Protein AF-A0A959ZKZ1-F1 (afdb_monomer_lite)

Secondary structure (DSSP, 8-state):
----THHHHHHTHHHHHHHHHHHHHHHHHHTTTTT-HHHHHHHHHHHHHHHHHHGGGGGS--TT-S-HHHHHHHHHHHHHHHHHHHTT-HHHHHHHHHHHHHHHHHHHHH-------

Structure (mmCIF, N/CA/C/O backbone):
data_AF-A0A959ZKZ1-F1
#
_entry.id   AF-A0A959ZKZ1-F1
#
loop_
_atom_site.group_PDB
_atom_site.id
_atom_site.type_symbol
_atom_site.label_atom_id
_atom_site.label_alt_id
_atom_site.label_comp_id
_atom_site.label_asym_id
_atom_site.label_entity_id
_atom_site.label_seq_id
_atom_site.pdbx_PDB_ins_code
_atom_site.Cartn_x
_atom_site.Cartn_y
_atom_site.Cartn_z
_atom_site.occupancy
_atom_site.B_iso_or_equiv
_atom_site.auth_seq_id
_atom_site.auth_comp_id
_atom_site.auth_asym_id
_atom_site.auth_atom_id
_atom_site.pdbx_PDB_model_num
ATOM 1 N N . MET A 1 1 ? -36.523 14.516 25.060 1.00 39.62 1 MET A N 1
ATOM 2 C CA . MET A 1 1 ? -35.282 15.087 24.494 1.00 39.62 1 MET A CA 1
ATOM 3 C C . MET A 1 1 ? -34.110 14.288 25.043 1.00 39.62 1 MET A C 1
ATOM 5 O O . MET A 1 1 ? -33.715 14.506 26.176 1.00 39.62 1 MET A O 1
ATOM 9 N N . SER A 1 2 ? -33.652 13.286 24.290 1.00 46.78 2 SER A N 1
ATOM 10 C CA . SER A 1 2 ? -32.498 12.444 24.626 1.00 46.78 2 SER A CA 1
ATOM 11 C C . SER A 1 2 ? -31.415 12.743 23.595 1.00 46.78 2 SER A C 1
ATOM 13 O O . SER A 1 2 ? -31.468 12.243 22.474 1.00 46.78 2 SER A O 1
ATOM 15 N N . ASN A 1 3 ? -30.485 13.629 23.945 1.00 48.66 3 ASN A N 1
ATOM 16 C CA . ASN A 1 3 ? -29.267 13.849 23.167 1.00 48.66 3 ASN A CA 1
ATOM 17 C C . ASN A 1 3 ? -28.265 12.779 23.610 1.00 48.66 3 ASN A C 1
ATOM 19 O O . ASN A 1 3 ? -27.470 12.992 24.521 1.00 48.66 3 ASN A O 1
ATOM 23 N N . GLY A 1 4 ? -28.408 11.575 23.056 1.00 48.34 4 GLY A N 1
ATOM 24 C CA . GLY A 1 4 ? -27.534 10.448 23.372 1.00 48.34 4 GLY A CA 1
ATOM 25 C C . GLY A 1 4 ? -26.100 10.678 22.867 1.00 48.34 4 GLY A C 1
ATOM 26 O O . GLY A 1 4 ? -25.924 11.265 21.807 1.00 48.34 4 GLY A O 1
ATOM 27 N N . PRO A 1 5 ? -25.060 10.154 23.537 1.00 54.59 5 PRO A N 1
ATOM 28 C CA . PRO A 1 5 ? -23.643 10.349 23.181 1.00 54.59 5 PRO A CA 1
ATOM 29 C C . PRO A 1 5 ? -23.195 9.704 21.845 1.00 54.59 5 PRO A C 1
ATOM 31 O O . PRO A 1 5 ? -22.002 9.591 21.567 1.00 54.59 5 PRO A O 1
ATOM 34 N N . GLY A 1 6 ? -24.127 9.275 20.988 1.00 51.94 6 GLY A N 1
ATOM 35 C CA . GLY A 1 6 ? -23.845 8.535 19.754 1.00 51.94 6 GLY A CA 1
ATOM 36 C C . GLY A 1 6 ? -23.234 9.363 18.617 1.00 51.94 6 GLY A C 1
ATOM 37 O O . GLY A 1 6 ? -22.572 8.798 17.752 1.00 51.94 6 GLY A O 1
ATOM 38 N N . HIS A 1 7 ? -23.410 10.688 18.604 1.00 46.34 7 HIS A N 1
ATOM 39 C CA . HIS A 1 7 ? -22.955 11.536 17.487 1.00 46.34 7 HIS A CA 1
ATOM 40 C C . HIS A 1 7 ? -21.433 11.753 17.488 1.00 46.34 7 HIS A C 1
ATOM 42 O O . HIS A 1 7 ? -20.829 11.871 16.425 1.00 46.34 7 HIS A O 1
ATOM 48 N N . LEU A 1 8 ? -20.807 11.762 18.671 1.00 47.84 8 LEU A N 1
ATOM 49 C CA . LEU A 1 8 ? -19.363 11.974 18.819 1.00 47.84 8 LEU A CA 1
ATOM 50 C C . LEU A 1 8 ? -18.561 10.721 18.416 1.00 47.84 8 LEU A C 1
ATOM 52 O O . LEU A 1 8 ? -17.584 10.831 17.685 1.00 47.84 8 LEU A O 1
ATOM 56 N N . ARG A 1 9 ? -19.039 9.514 18.765 1.00 50.16 9 ARG A N 1
ATOM 57 C CA . ARG A 1 9 ? -18.373 8.238 18.413 1.00 50.16 9 ARG A CA 1
ATOM 58 C C . ARG A 1 9 ? -18.332 7.941 16.904 1.00 50.16 9 ARG A C 1
ATOM 60 O O . ARG A 1 9 ? -17.464 7.197 16.457 1.00 50.16 9 ARG A O 1
ATOM 67 N N . LEU A 1 10 ? -19.267 8.478 16.115 1.00 49.31 10 LEU A N 1
ATOM 68 C CA . LEU A 1 10 ? -19.277 8.317 14.652 1.00 49.31 10 LEU A CA 1
ATOM 69 C C . LEU A 1 10 ? -18.282 9.264 13.963 1.00 49.31 10 LEU A C 1
ATOM 71 O O . LEU A 1 10 ? -17.664 8.879 12.970 1.00 49.31 10 LEU A O 1
ATOM 75 N N . ALA A 1 11 ? -18.098 10.470 14.510 1.00 50.56 11 ALA A N 1
ATOM 76 C CA . ALA A 1 11 ? -17.183 11.475 13.974 1.00 50.56 11 ALA A CA 1
ATOM 77 C C . ALA A 1 11 ? -15.710 11.054 14.106 1.00 50.56 11 ALA A C 1
ATOM 79 O O . ALA A 1 11 ? -14.940 11.283 13.179 1.00 50.56 11 ALA A O 1
ATOM 80 N N . ASP A 1 12 ? -15.340 10.353 15.184 1.00 54.69 12 ASP A N 1
ATOM 81 C CA . ASP A 1 12 ? -13.978 9.821 15.374 1.00 54.69 12 ASP A CA 1
ATOM 82 C C . ASP A 1 12 ? -13.672 8.594 14.489 1.00 54.69 12 ASP A C 1
ATOM 84 O O . ASP A 1 12 ? -12.512 8.252 14.249 1.00 54.69 12 ASP A O 1
ATOM 88 N N . ARG A 1 13 ? -14.709 7.941 13.946 1.00 58.22 13 ARG A N 1
ATOM 89 C CA . ARG A 1 13 ? -14.604 6.732 13.108 1.00 58.22 13 ARG A CA 1
ATOM 90 C C . ARG A 1 13 ? -14.357 7.028 11.630 1.00 58.22 13 ARG A C 1
ATOM 92 O O . ARG A 1 13 ? -13.662 6.270 10.953 1.00 58.22 13 ARG A O 1
ATOM 99 N N . GLY A 1 14 ? -14.932 8.122 11.131 1.00 64.12 14 GLY A N 1
ATOM 100 C CA . GLY A 1 14 ? -14.806 8.556 9.736 1.00 64.12 14 GLY A CA 1
ATOM 101 C C . GLY A 1 14 ? -13.356 8.776 9.277 1.00 64.12 14 GLY A C 1
ATOM 102 O O . GLY A 1 14 ? -12.982 8.230 8.239 1.00 64.12 14 GLY A O 1
ATOM 103 N N . PRO A 1 15 ? -12.513 9.496 10.045 1.00 67.38 15 PRO A N 1
ATOM 104 C CA . PRO A 1 15 ? -11.119 9.758 9.683 1.00 67.38 15 PRO A CA 1
ATOM 105 C C . PRO A 1 15 ? -10.278 8.483 9.566 1.00 67.38 15 PRO A C 1
ATOM 107 O O . PRO A 1 15 ? -9.445 8.371 8.672 1.00 67.38 15 PRO A O 1
ATOM 110 N N . ALA A 1 16 ? -10.539 7.500 10.428 1.00 70.00 16 ALA A N 1
ATOM 111 C CA . ALA A 1 16 ? -9.819 6.233 10.474 1.00 70.00 16 ALA A CA 1
ATOM 112 C C . ALA A 1 16 ? -10.083 5.358 9.245 1.00 70.00 16 ALA A C 1
ATOM 114 O O . ALA A 1 16 ? -9.152 4.919 8.573 1.00 70.00 16 ALA A O 1
ATOM 115 N N . LEU A 1 17 ? -11.366 5.159 8.929 1.00 71.94 17 LEU A N 1
ATOM 116 C CA . LEU A 1 17 ? -11.804 4.418 7.747 1.00 71.94 17 LEU A CA 1
ATOM 117 C C . LEU A 1 17 ? -11.358 5.118 6.462 1.00 71.94 17 LEU A C 1
ATOM 119 O O . LEU A 1 17 ? -10.867 4.463 5.545 1.00 71.94 17 LEU A O 1
ATOM 123 N N . ALA A 1 18 ? -11.473 6.449 6.411 1.00 77.69 18 ALA A N 1
ATOM 124 C CA . ALA A 1 18 ? -10.986 7.231 5.282 1.00 77.69 18 ALA A CA 1
ATOM 125 C C . ALA A 1 18 ? -9.469 7.065 5.105 1.00 77.69 18 ALA A C 1
ATOM 127 O O . ALA A 1 18 ? -9.018 6.756 4.004 1.00 77.69 18 ALA A O 1
ATOM 128 N N . GLY A 1 19 ? -8.686 7.187 6.181 1.00 79.44 19 GLY A N 1
ATOM 129 C CA . GLY A 1 19 ? -7.237 6.990 6.144 1.00 79.44 19 GLY A CA 1
ATOM 130 C C . GLY A 1 19 ? -6.838 5.586 5.694 1.00 79.44 19 GLY A C 1
ATOM 131 O O . GLY A 1 19 ? -5.933 5.431 4.882 1.00 79.44 19 GLY A O 1
ATOM 132 N N . GLN A 1 20 ? -7.568 4.564 6.130 1.00 81.56 20 GLN A N 1
ATOM 133 C CA . GLN A 1 20 ? -7.333 3.170 5.764 1.00 81.56 20 GLN A CA 1
ATOM 134 C C . GLN A 1 20 ? -7.646 2.872 4.289 1.00 81.56 20 GLN A C 1
ATOM 136 O O . GLN A 1 20 ? -6.856 2.210 3.61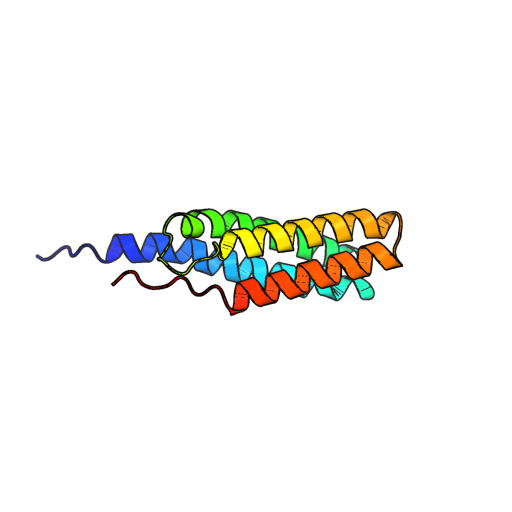6 1.00 81.56 20 GLN A O 1
ATOM 141 N N . ILE A 1 21 ? -8.748 3.407 3.753 1.00 84.12 21 ILE A N 1
ATOM 142 C CA . ILE A 1 21 ? -9.090 3.294 2.324 1.00 84.12 21 ILE A CA 1
ATOM 143 C C . ILE A 1 21 ? -8.046 4.016 1.467 1.00 84.12 21 ILE A C 1
ATOM 145 O O . ILE A 1 21 ? -7.588 3.478 0.455 1.00 84.12 21 ILE A O 1
ATOM 149 N N . VAL A 1 22 ? -7.632 5.214 1.888 1.00 85.19 22 VAL A N 1
ATOM 150 C CA . VAL A 1 22 ? -6.582 5.988 1.214 1.00 85.19 22 VAL A CA 1
ATOM 151 C C . VAL A 1 22 ? -5.257 5.221 1.253 1.00 85.19 22 VAL A C 1
ATOM 153 O O . VAL A 1 22 ? -4.625 5.056 0.213 1.00 85.19 22 VAL A O 1
ATOM 156 N N . ALA A 1 23 ? -4.880 4.660 2.405 1.00 83.25 23 ALA A N 1
ATOM 157 C CA . ALA A 1 23 ? -3.667 3.860 2.554 1.00 83.25 23 ALA A CA 1
ATOM 158 C C . ALA A 1 23 ? -3.688 2.621 1.646 1.00 83.25 23 ALA A C 1
ATOM 160 O O . ALA A 1 23 ? -2.719 2.359 0.935 1.00 83.25 23 ALA A O 1
ATOM 161 N N . GLY A 1 24 ? -4.808 1.893 1.606 1.00 84.88 24 GLY A N 1
ATOM 162 C CA . GLY A 1 24 ? -4.969 0.727 0.734 1.00 84.88 24 GLY A CA 1
ATOM 163 C C . GLY A 1 24 ? -4.883 1.085 -0.748 1.00 84.88 24 GLY A C 1
ATOM 164 O O . GLY A 1 24 ? -4.202 0.405 -1.513 1.00 84.88 24 GLY A O 1
ATOM 165 N N . THR A 1 25 ? -5.506 2.196 -1.143 1.00 89.25 25 THR A N 1
ATOM 166 C CA . THR A 1 25 ? -5.438 2.707 -2.520 1.00 89.25 25 THR A CA 1
ATOM 167 C C . THR A 1 25 ? -4.002 3.071 -2.896 1.00 89.25 25 THR A C 1
ATOM 169 O O . THR A 1 25 ? -3.526 2.693 -3.965 1.00 89.25 25 THR A O 1
ATOM 172 N N . GLY A 1 26 ? -3.283 3.747 -1.997 1.00 86.81 26 GLY A N 1
ATOM 173 C CA . GLY A 1 26 ? -1.874 4.075 -2.188 1.00 86.81 26 GLY A CA 1
ATOM 174 C C . GLY A 1 26 ? -0.987 2.837 -2.322 1.00 86.81 26 GLY A C 1
ATOM 175 O O . GLY A 1 26 ? -0.174 2.762 -3.241 1.00 86.81 26 GLY A O 1
ATOM 176 N N . ALA A 1 27 ? -1.190 1.823 -1.477 1.00 86.00 27 ALA A N 1
ATOM 177 C CA . ALA A 1 27 ? -0.462 0.559 -1.573 1.00 86.00 27 ALA A CA 1
ATOM 178 C C . ALA A 1 27 ? -0.725 -0.172 -2.902 1.00 86.00 27 ALA A C 1
ATOM 180 O O . ALA A 1 27 ? 0.213 -0.659 -3.531 1.00 86.00 27 ALA A O 1
ATOM 181 N N . ALA A 1 28 ? -1.978 -0.215 -3.365 1.00 88.81 28 ALA A N 1
ATOM 182 C CA . ALA A 1 28 ? -2.322 -0.827 -4.648 1.00 88.81 28 ALA A CA 1
ATOM 183 C C . ALA A 1 28 ? -1.659 -0.099 -5.830 1.00 88.81 28 ALA A C 1
ATOM 185 O O . ALA A 1 28 ? -1.133 -0.743 -6.736 1.00 88.81 28 ALA A O 1
ATOM 186 N N . LEU A 1 29 ? -1.632 1.236 -5.798 1.00 85.50 29 LEU A N 1
ATOM 187 C CA . LEU A 1 29 ? -0.935 2.044 -6.801 1.00 85.50 29 LEU A CA 1
ATOM 188 C C . LEU A 1 29 ? 0.588 1.862 -6.738 1.00 85.50 29 LEU A C 1
ATOM 190 O O . LEU A 1 29 ? 1.230 1.811 -7.783 1.00 85.50 29 LEU A O 1
ATOM 194 N N . ALA A 1 30 ? 1.169 1.705 -5.543 1.00 85.06 30 ALA A N 1
ATOM 195 C CA . ALA A 1 30 ? 2.600 1.441 -5.382 1.00 85.06 30 ALA A CA 1
ATOM 196 C C . ALA A 1 30 ? 3.022 0.141 -6.094 1.00 85.06 30 ALA A C 1
ATOM 198 O O . ALA A 1 30 ? 4.075 0.097 -6.728 1.00 85.06 30 ALA A O 1
ATOM 199 N N . LEU A 1 31 ? 2.170 -0.890 -6.084 1.00 88.69 31 LEU A N 1
ATOM 200 C CA . LEU A 1 31 ? 2.418 -2.158 -6.785 1.00 88.69 31 LEU A CA 1
ATOM 201 C C . LEU A 1 31 ? 2.412 -2.045 -8.316 1.00 88.69 31 LEU A C 1
ATOM 203 O O . LEU A 1 31 ? 2.859 -2.971 -8.990 1.00 88.69 31 LEU A O 1
ATOM 207 N N . LEU A 1 32 ? 1.961 -0.921 -8.880 1.00 87.50 32 LEU A N 1
ATOM 208 C CA . LEU A 1 32 ? 2.047 -0.656 -10.319 1.00 87.50 32 LEU A CA 1
ATOM 209 C C . LEU A 1 32 ? 3.432 -0.156 -10.761 1.00 87.50 32 LEU A C 1
ATOM 211 O O . LEU A 1 32 ? 3.619 0.135 -11.942 1.00 87.50 32 LEU A O 1
ATOM 215 N N . GLY A 1 33 ? 4.413 -0.107 -9.853 1.00 79.56 33 GLY A N 1
ATOM 216 C CA . GLY A 1 33 ? 5.801 0.267 -10.148 1.00 79.56 33 GLY A CA 1
ATOM 217 C C . GLY A 1 33 ? 6.427 -0.409 -11.370 1.00 79.56 33 GLY A C 1
ATOM 218 O O . GLY A 1 33 ? 7.029 0.304 -12.166 1.00 79.56 33 GLY A O 1
ATOM 219 N N . PRO A 1 34 ? 6.218 -1.716 -11.628 1.00 81.56 34 PRO A N 1
ATOM 220 C CA . PRO A 1 34 ? 6.737 -2.362 -12.837 1.00 81.56 34 PRO A CA 1
ATOM 221 C C . PRO A 1 34 ? 6.234 -1.755 -14.159 1.00 81.56 34 PRO A C 1
ATOM 223 O O . PRO A 1 34 ? 6.847 -1.977 -15.199 1.00 81.56 34 PRO A O 1
ATOM 226 N N . PHE A 1 35 ? 5.120 -1.017 -14.135 1.00 83.12 35 PHE A N 1
ATOM 227 C CA . PHE A 1 35 ? 4.527 -0.377 -15.311 1.00 83.12 35 PHE A CA 1
ATOM 228 C C . PHE A 1 35 ? 4.827 1.124 -15.384 1.00 83.12 35 PHE A C 1
ATOM 230 O O . PHE A 1 35 ? 4.876 1.683 -16.479 1.00 83.12 35 PHE A O 1
ATOM 237 N N . SER A 1 36 ? 4.992 1.796 -14.239 1.00 86.38 36 SER A N 1
ATOM 238 C CA . SER A 1 36 ? 5.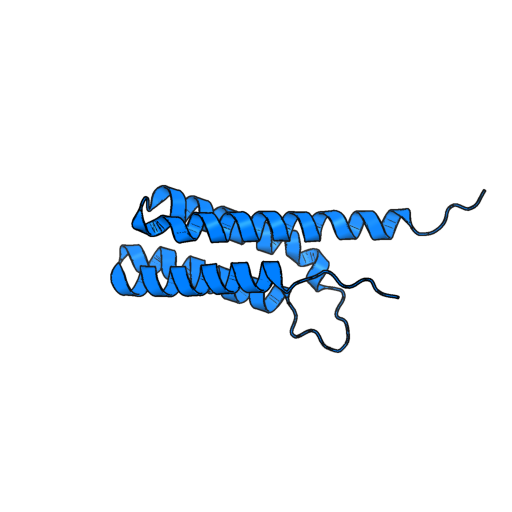313 3.223 -14.183 1.00 86.38 36 SER A CA 1
ATOM 239 C C . SER A 1 36 ? 5.848 3.644 -12.813 1.00 86.38 36 SER A C 1
ATOM 241 O O . SER A 1 36 ? 5.118 3.626 -11.818 1.00 86.38 36 SER A O 1
ATOM 243 N N . ASP A 1 37 ? 7.084 4.149 -12.789 1.00 85.56 37 ASP A N 1
ATOM 244 C CA . ASP A 1 37 ? 7.698 4.724 -11.584 1.00 85.56 37 ASP A CA 1
ATOM 245 C C . ASP A 1 37 ? 6.908 5.929 -11.054 1.00 85.56 37 ASP A C 1
ATOM 247 O O . ASP A 1 37 ? 6.756 6.101 -9.847 1.00 85.56 37 ASP A O 1
ATOM 251 N N . VAL A 1 38 ? 6.334 6.737 -11.956 1.00 87.12 38 VAL A N 1
ATOM 252 C CA . VAL A 1 38 ? 5.501 7.894 -11.594 1.00 87.12 38 VAL A CA 1
ATOM 253 C C . VAL A 1 38 ? 4.254 7.442 -10.834 1.00 87.12 38 VAL A C 1
ATOM 255 O O . VAL A 1 38 ? 3.912 8.025 -9.804 1.00 87.12 38 VAL A O 1
ATOM 258 N N . VAL A 1 39 ? 3.587 6.385 -11.308 1.00 86.56 39 VAL A N 1
ATOM 259 C CA . VAL A 1 39 ? 2.396 5.833 -10.644 1.00 86.56 39 VAL A CA 1
ATOM 260 C C . VAL A 1 39 ? 2.763 5.225 -9.292 1.00 86.56 39 VAL A C 1
ATOM 262 O O . VAL A 1 39 ? 2.054 5.472 -8.316 1.00 86.56 39 VAL A O 1
ATOM 265 N N . ALA A 1 40 ? 3.889 4.510 -9.200 1.00 85.94 40 ALA A N 1
ATOM 266 C CA . ALA A 1 40 ? 4.367 3.993 -7.921 1.00 85.94 40 ALA A CA 1
ATOM 267 C C . ALA A 1 40 ? 4.681 5.106 -6.918 1.00 85.94 40 ALA A C 1
ATOM 269 O O . ALA A 1 40 ? 4.263 5.014 -5.764 1.00 85.94 40 ALA A O 1
ATOM 270 N N . GLY A 1 41 ? 5.343 6.180 -7.351 1.00 87.75 41 GLY A N 1
ATOM 271 C CA . GLY A 1 41 ? 5.636 7.331 -6.498 1.00 87.75 41 GLY A CA 1
ATOM 272 C C . GLY A 1 41 ? 4.373 8.007 -5.967 1.00 87.75 41 GLY A C 1
ATOM 273 O O . GLY A 1 41 ? 4.277 8.293 -4.772 1.00 87.75 41 GLY A O 1
ATOM 274 N N . ILE A 1 42 ? 3.369 8.200 -6.829 1.00 89.81 42 ILE A N 1
ATOM 275 C CA . ILE A 1 42 ? 2.051 8.712 -6.424 1.00 89.81 42 ILE A CA 1
ATOM 276 C C . ILE A 1 42 ? 1.384 7.752 -5.429 1.00 89.81 42 ILE A C 1
ATOM 278 O O . ILE A 1 42 ? 0.859 8.196 -4.408 1.00 89.81 42 ILE A O 1
ATOM 282 N N . GLY A 1 43 ? 1.443 6.444 -5.682 1.00 88.81 43 GLY A N 1
ATOM 283 C CA . GLY A 1 43 ? 0.910 5.424 -4.782 1.00 88.81 43 GLY A CA 1
ATOM 284 C C . GLY A 1 43 ? 1.540 5.468 -3.392 1.00 88.81 43 GLY A C 1
ATOM 285 O O . GLY A 1 43 ? 0.824 5.509 -2.393 1.00 88.81 43 GLY A O 1
ATOM 286 N N . VAL A 1 44 ? 2.868 5.565 -3.313 1.00 88.81 44 VAL A N 1
ATOM 287 C CA . VAL A 1 44 ? 3.591 5.710 -2.041 1.00 88.81 44 VAL A CA 1
ATOM 288 C C . VAL A 1 44 ? 3.200 7.006 -1.323 1.00 88.81 44 VAL A C 1
ATOM 290 O O . VAL A 1 44 ? 2.959 6.982 -0.118 1.00 88.81 44 VAL A O 1
ATOM 293 N N . ALA A 1 45 ? 3.061 8.130 -2.031 1.00 90.50 45 ALA A N 1
ATOM 294 C CA . ALA A 1 45 ? 2.615 9.381 -1.413 1.00 90.50 45 ALA A CA 1
ATOM 295 C C . ALA A 1 45 ? 1.199 9.257 -0.816 1.00 90.50 45 ALA A C 1
ATOM 297 O O . ALA A 1 45 ? 0.969 9.636 0.334 1.00 90.50 45 ALA A O 1
ATOM 298 N N . ILE A 1 46 ? 0.264 8.671 -1.570 1.00 89.75 46 ILE A N 1
ATOM 299 C CA . ILE A 1 46 ? -1.112 8.417 -1.121 1.00 89.75 46 ILE A CA 1
ATOM 300 C C . ILE A 1 46 ? -1.125 7.457 0.076 1.00 89.75 46 ILE A C 1
ATOM 302 O O . ILE A 1 46 ? -1.858 7.690 1.036 1.00 89.75 46 ILE A O 1
ATOM 306 N N . LEU A 1 47 ? -0.283 6.420 0.058 1.00 87.94 47 LEU A N 1
ATOM 307 C CA . LEU A 1 47 ? -0.132 5.470 1.159 1.00 87.94 47 LEU A CA 1
ATOM 308 C C . LEU A 1 47 ? 0.232 6.199 2.455 1.00 87.94 47 LEU A C 1
ATOM 310 O O . LEU A 1 47 ? -0.451 6.034 3.465 1.00 87.94 47 LEU A O 1
ATOM 314 N N . ILE A 1 48 ? 1.266 7.041 2.410 1.00 88.94 48 ILE A N 1
ATOM 315 C CA . ILE A 1 48 ? 1.746 7.802 3.569 1.00 88.94 48 ILE A CA 1
ATOM 316 C C . ILE A 1 48 ? 0.661 8.746 4.095 1.00 88.94 48 ILE A C 1
ATOM 318 O O . ILE A 1 48 ? 0.419 8.787 5.302 1.00 88.94 48 ILE A O 1
ATOM 322 N N . ILE A 1 49 ? -0.039 9.453 3.204 1.00 87.88 49 ILE A N 1
ATOM 323 C CA . ILE A 1 49 ? -1.163 10.319 3.586 1.00 87.88 49 ILE A CA 1
ATOM 324 C C . ILE A 1 49 ? -2.249 9.502 4.296 1.00 87.88 49 ILE A C 1
ATOM 326 O O . ILE A 1 49 ? -2.732 9.911 5.351 1.00 87.88 49 ILE A O 1
ATOM 330 N N . GLY A 1 50 ? -2.595 8.325 3.770 1.00 84.00 50 GLY A N 1
ATOM 331 C CA . GLY A 1 50 ? -3.569 7.428 4.388 1.00 84.00 50 GLY A CA 1
ATOM 332 C C . GLY A 1 50 ? -3.168 6.976 5.794 1.00 84.00 50 GLY A C 1
ATOM 333 O O . GLY A 1 50 ? -3.987 7.027 6.713 1.00 84.00 50 GLY A O 1
ATOM 334 N N . VAL A 1 51 ? -1.894 6.623 6.001 1.00 85.06 51 VAL A N 1
ATOM 335 C CA . VAL A 1 51 ? -1.361 6.266 7.331 1.00 85.06 51 VAL A CA 1
ATOM 336 C C . VAL A 1 51 ? -1.477 7.426 8.321 1.00 85.06 51 VAL A C 1
ATOM 338 O O . VAL A 1 51 ? -1.873 7.216 9.472 1.00 85.06 51 VAL A O 1
ATOM 341 N N . VAL A 1 52 ? -1.162 8.650 7.887 1.00 85.00 52 VAL A N 1
ATOM 342 C CA . VAL A 1 52 ? -1.267 9.856 8.725 1.00 85.00 52 VAL A CA 1
ATOM 343 C C . VAL A 1 52 ? -2.722 10.134 9.099 1.00 85.00 52 VAL A C 1
ATOM 345 O O . VAL A 1 52 ? -3.017 10.394 10.265 1.00 85.00 52 VAL A O 1
ATOM 348 N N . LEU A 1 53 ? -3.643 10.024 8.140 1.00 81.25 53 LEU A N 1
ATOM 349 C CA . LEU A 1 53 ? -5.078 10.189 8.385 1.00 81.25 53 LEU A CA 1
ATOM 350 C C . LEU A 1 53 ? -5.642 9.103 9.314 1.00 81.25 53 LEU A C 1
ATOM 352 O O . LEU A 1 53 ? -6.557 9.380 10.086 1.00 81.25 53 LEU A O 1
ATOM 356 N N . ALA A 1 54 ? -5.072 7.895 9.290 1.00 74.38 54 ALA A N 1
ATOM 357 C CA . ALA A 1 54 ? -5.454 6.794 10.172 1.00 74.38 54 ALA A CA 1
ATOM 358 C C . ALA A 1 54 ? -4.874 6.907 11.600 1.00 74.38 54 ALA A C 1
ATOM 360 O O . ALA A 1 54 ? -5.342 6.213 12.505 1.00 74.38 54 ALA A O 1
ATOM 361 N N . ALA A 1 55 ? -3.895 7.791 11.839 1.00 72.12 55 ALA A N 1
ATOM 362 C CA . ALA A 1 55 ? -3.203 7.926 13.126 1.00 72.12 55 ALA A CA 1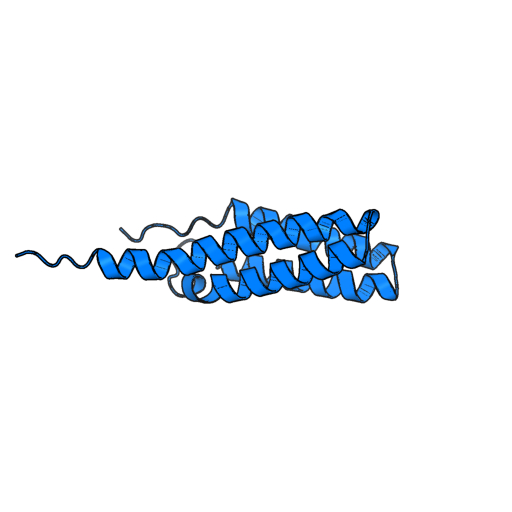
ATOM 363 C C . ALA A 1 55 ? -4.102 8.232 14.342 1.00 72.12 55 ALA A C 1
ATOM 365 O O . ALA A 1 55 ? -3.875 7.640 15.402 1.00 72.12 55 ALA A O 1
ATOM 366 N N . PRO A 1 56 ? -5.146 9.084 14.252 1.00 60.56 56 PRO A N 1
ATOM 367 C CA . PRO A 1 56 ? -6.044 9.341 15.380 1.00 60.56 56 PRO A CA 1
ATOM 368 C C . PRO A 1 56 ? -6.758 8.081 15.900 1.00 60.56 56 PRO A C 1
ATOM 370 O O . PRO A 1 56 ? -7.028 7.990 17.098 1.00 60.56 56 PRO A O 1
ATOM 373 N N . ALA A 1 57 ? -6.996 7.082 15.042 1.00 59.72 57 ALA A N 1
ATOM 374 C CA . ALA A 1 57 ? -7.617 5.812 15.428 1.00 59.72 57 ALA A CA 1
ATOM 375 C C . ALA A 1 57 ? -6.673 4.817 16.111 1.00 59.72 57 ALA A C 1
ATOM 377 O O . ALA A 1 57 ? -7.143 3.847 16.701 1.00 59.72 57 ALA A O 1
ATOM 378 N N . GLY A 1 58 ? -5.359 5.049 16.083 1.00 53.09 58 GLY A N 1
ATOM 379 C CA . GLY A 1 58 ? -4.395 4.240 16.833 1.00 53.09 58 GLY A CA 1
ATOM 380 C C . GLY A 1 58 ? -4.450 4.468 18.349 1.00 53.09 58 GLY A C 1
ATOM 381 O O . GLY A 1 58 ? -3.995 3.622 19.107 1.00 53.09 58 GLY A O 1
ATOM 382 N N . ARG A 1 59 ? -5.043 5.580 18.817 1.00 54.41 59 ARG A N 1
ATOM 383 C CA . ARG A 1 59 ? -5.038 5.984 20.240 1.00 54.41 59 ARG A CA 1
ATOM 384 C C . ARG A 1 59 ? -6.029 5.248 21.155 1.00 54.41 59 ARG A C 1
ATOM 386 O O . ARG A 1 59 ? -6.091 5.585 22.332 1.00 54.41 59 ARG A O 1
ATOM 393 N N . HIS A 1 60 ? -6.806 4.288 20.650 1.00 52.34 60 HIS A N 1
ATOM 394 C CA . HIS A 1 60 ? -7.772 3.512 21.445 1.00 52.34 60 HIS A CA 1
ATOM 395 C C . HIS A 1 60 ? -7.401 2.017 21.401 1.00 52.34 60 HIS A C 1
ATOM 397 O O . HIS A 1 60 ? -7.952 1.283 20.580 1.00 52.34 60 HIS A O 1
ATOM 403 N N . PRO A 1 61 ? -6.442 1.551 22.226 1.00 51.03 61 PRO A N 1
ATOM 404 C CA . PRO A 1 61 ? -5.915 0.197 22.147 1.00 51.03 61 PRO A CA 1
ATOM 405 C C . PRO A 1 61 ? -6.790 -0.768 22.954 1.00 51.03 61 PRO A C 1
ATOM 407 O O . PRO A 1 61 ? -6.904 -0.652 24.173 1.00 51.03 61 PRO A O 1
ATOM 410 N N . GLY A 1 62 ? -7.405 -1.736 22.278 1.00 50.19 62 GLY A N 1
ATOM 411 C CA . GLY A 1 62 ? -7.976 -2.922 22.911 1.00 50.19 62 GLY A CA 1
ATOM 412 C C . GLY A 1 62 ? -6.902 -3.976 23.249 1.00 50.19 62 GLY A C 1
ATOM 413 O O . GLY A 1 62 ? -5.821 -3.962 22.659 1.00 50.19 62 GLY A O 1
ATOM 414 N N . PRO A 1 63 ? -7.189 -4.937 24.151 1.00 46.00 63 PRO A N 1
ATOM 415 C CA . PRO A 1 63 ? -6.186 -5.771 24.843 1.00 46.00 63 PRO A CA 1
ATOM 416 C C . PRO A 1 63 ? -5.373 -6.756 23.981 1.00 46.00 63 PRO A C 1
ATOM 418 O O . PRO A 1 63 ? -4.458 -7.392 24.492 1.00 46.00 63 PRO A O 1
ATOM 421 N N . VAL A 1 64 ? -5.701 -6.918 22.696 1.00 49.16 64 VAL A N 1
ATOM 422 C CA . VAL A 1 64 ? -5.043 -7.868 21.772 1.00 49.16 64 VAL A CA 1
ATOM 423 C C . VAL A 1 64 ? -4.364 -7.137 20.597 1.00 49.16 64 VAL A C 1
ATOM 425 O O . VAL A 1 64 ? -3.804 -7.760 19.698 1.00 49.16 64 VAL A O 1
ATOM 428 N N . MET A 1 65 ? -4.385 -5.798 20.590 1.00 49.22 65 MET A N 1
ATOM 429 C CA . MET A 1 65 ? -3.739 -4.980 19.564 1.00 49.22 65 MET A CA 1
ATOM 430 C C . MET A 1 65 ? -2.221 -4.973 19.765 1.00 49.22 65 MET A C 1
ATOM 432 O O . MET A 1 65 ? -1.682 -4.149 20.496 1.00 49.22 65 MET A O 1
ATOM 436 N N . VAL A 1 66 ? -1.495 -5.787 19.001 1.00 53.09 66 VAL A N 1
ATOM 437 C CA . VAL A 1 66 ? -0.324 -5.201 18.334 1.00 53.09 66 VAL A CA 1
ATOM 438 C C . VAL A 1 66 ? -0.902 -4.045 17.523 1.00 53.09 66 VAL A C 1
ATOM 440 O O . VAL A 1 66 ? -1.765 -4.290 16.682 1.00 53.09 66 VAL A O 1
ATOM 443 N N . GLU A 1 67 ? -0.567 -2.801 17.874 1.00 70.12 67 GLU A N 1
ATOM 444 C CA . GLU A 1 67 ? -1.175 -1.590 17.309 1.00 70.12 67 GLU A CA 1
ATOM 445 C C . GLU A 1 67 ? -1.239 -1.706 15.779 1.00 70.12 67 GLU A C 1
ATOM 447 O O . GLU A 1 67 ? -0.228 -1.579 15.094 1.00 70.12 67 GLU A O 1
ATOM 452 N N . TRP A 1 68 ? -2.421 -2.007 15.232 1.00 73.50 68 TRP A N 1
ATOM 453 C CA . TRP A 1 68 ? -2.617 -2.271 13.798 1.00 73.50 68 TRP A CA 1
ATOM 454 C C . TRP A 1 68 ? -2.042 -1.134 12.937 1.00 73.50 68 TRP A C 1
ATOM 456 O O . TRP A 1 68 ? -1.462 -1.345 11.873 1.00 73.50 68 TRP A O 1
ATOM 466 N N . TRP A 1 69 ? -2.162 0.082 13.469 1.00 80.44 69 TRP A N 1
ATOM 467 C CA . TRP A 1 69 ? -1.627 1.302 12.910 1.00 80.44 69 TRP A CA 1
ATOM 468 C C . TRP A 1 69 ? -0.096 1.296 12.871 1.00 80.44 69 TRP A C 1
ATOM 470 O O . TRP A 1 69 ? 0.483 1.702 11.871 1.00 80.44 69 TRP A O 1
ATOM 480 N N . SER A 1 70 ? 0.570 0.779 13.902 1.00 80.94 70 SER A N 1
ATOM 481 C CA . SER A 1 70 ? 2.029 0.652 13.949 1.00 80.94 70 SER A CA 1
ATOM 482 C C . SER A 1 70 ? 2.534 -0.338 12.895 1.00 80.94 70 SER A C 1
ATOM 484 O O . SER A 1 70 ? 3.525 -0.055 12.226 1.00 80.94 70 SER A O 1
ATOM 486 N N . ILE A 1 71 ? 1.812 -1.439 12.644 1.00 82.44 71 ILE A N 1
ATOM 487 C CA . ILE A 1 71 ? 2.118 -2.354 11.524 1.00 82.44 71 ILE A CA 1
ATOM 488 C C . ILE A 1 71 ? 1.964 -1.626 10.183 1.00 82.44 71 ILE A C 1
ATOM 490 O O . ILE A 1 71 ? 2.856 -1.694 9.335 1.00 82.44 71 ILE A O 1
ATOM 494 N N . LEU A 1 72 ? 0.859 -0.899 9.998 1.00 84.12 72 LEU A N 1
ATOM 495 C CA . LEU A 1 72 ? 0.602 -0.128 8.782 1.00 84.12 72 LEU A CA 1
ATOM 496 C C . LEU A 1 72 ? 1.679 0.946 8.544 1.00 84.12 72 LEU A C 1
ATOM 498 O O . LEU A 1 72 ? 2.146 1.110 7.416 1.00 84.12 72 LEU A O 1
ATOM 502 N N . ALA A 1 73 ? 2.097 1.645 9.599 1.00 86.00 73 ALA A N 1
ATOM 503 C CA . ALA A 1 73 ? 3.120 2.682 9.549 1.00 86.00 73 ALA A CA 1
ATOM 504 C C . ALA A 1 73 ? 4.501 2.113 9.206 1.00 86.00 73 ALA A C 1
ATOM 506 O O . ALA A 1 73 ? 5.192 2.663 8.347 1.00 86.00 73 ALA A O 1
ATOM 507 N N . ILE A 1 74 ? 4.882 0.984 9.811 1.00 88.38 74 ILE A N 1
ATOM 508 C CA . ILE A 1 74 ? 6.127 0.283 9.474 1.00 88.38 74 ILE A CA 1
ATOM 509 C C . ILE A 1 74 ? 6.095 -0.174 8.012 1.00 88.38 74 ILE A C 1
ATOM 511 O O . ILE A 1 74 ? 7.061 0.035 7.282 1.00 88.38 74 ILE A O 1
ATOM 515 N N . ALA A 1 75 ? 4.979 -0.740 7.553 1.00 89.00 75 ALA A N 1
ATOM 516 C CA . ALA A 1 75 ? 4.828 -1.187 6.171 1.00 89.00 75 ALA A CA 1
ATOM 517 C C . ALA A 1 75 ? 4.943 -0.030 5.165 1.00 89.00 75 ALA A C 1
ATOM 519 O O . ALA A 1 75 ? 5.643 -0.145 4.157 1.00 89.00 75 ALA A O 1
ATOM 520 N N . ALA A 1 76 ? 4.336 1.117 5.479 1.00 89.19 76 ALA A N 1
ATOM 521 C CA . ALA A 1 76 ? 4.449 2.316 4.658 1.00 89.19 76 ALA A CA 1
ATOM 522 C C . ALA A 1 76 ? 5.878 2.880 4.635 1.00 89.19 76 ALA A C 1
ATOM 524 O O . ALA A 1 76 ? 6.353 3.307 3.582 1.00 89.19 76 ALA A O 1
ATOM 525 N N . LEU A 1 77 ? 6.598 2.822 5.760 1.00 90.56 77 LEU A N 1
ATOM 526 C CA . LEU 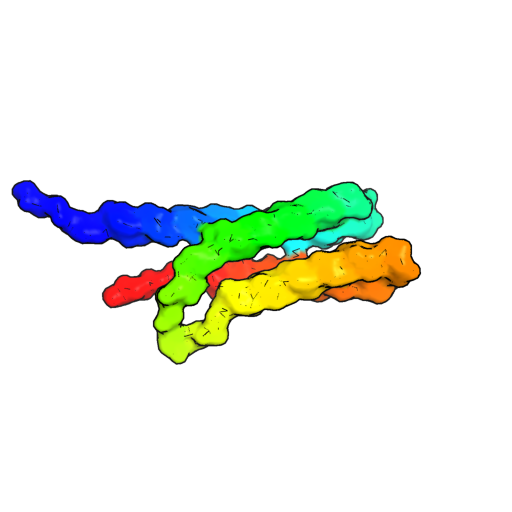A 1 77 ? 8.012 3.191 5.817 1.00 90.56 77 LEU A CA 1
ATOM 527 C C . LEU A 1 77 ? 8.867 2.265 4.938 1.00 90.56 77 LEU A C 1
ATOM 529 O O . LEU A 1 77 ? 9.707 2.746 4.179 1.00 90.56 77 LEU A O 1
ATOM 533 N N . ILE A 1 78 ? 8.628 0.952 4.996 1.00 90.25 78 ILE A N 1
ATOM 534 C CA . ILE A 1 78 ? 9.305 -0.032 4.138 1.00 90.25 78 ILE A CA 1
ATOM 535 C C . ILE A 1 78 ? 9.041 0.287 2.662 1.00 90.25 78 ILE A C 1
ATOM 537 O O . ILE A 1 78 ? 9.983 0.317 1.872 1.00 90.25 78 ILE A O 1
ATOM 541 N N . ALA A 1 79 ? 7.791 0.588 2.293 1.00 88.62 79 ALA A N 1
ATOM 542 C CA . ALA A 1 79 ? 7.435 0.953 0.923 1.00 88.62 79 ALA A CA 1
ATOM 543 C C . ALA A 1 79 ? 8.161 2.227 0.455 1.00 88.62 79 ALA A C 1
ATOM 545 O O . ALA A 1 79 ? 8.690 2.261 -0.656 1.00 88.62 79 ALA A O 1
ATOM 546 N N . LEU A 1 80 ? 8.249 3.247 1.316 1.00 91.69 80 LEU A N 1
ATOM 547 C CA . LEU A 1 80 ? 8.962 4.494 1.032 1.00 91.69 80 LEU A CA 1
ATOM 548 C C . LEU A 1 80 ? 10.469 4.270 0.838 1.00 91.69 80 LEU A C 1
ATOM 550 O O . LEU A 1 80 ? 11.053 4.787 -0.115 1.00 91.69 80 LEU A O 1
ATOM 554 N N . ILE A 1 81 ? 11.091 3.477 1.714 1.00 90.75 81 ILE A N 1
ATOM 555 C CA . ILE A 1 81 ? 12.512 3.120 1.604 1.00 90.75 81 ILE A CA 1
ATOM 556 C C . ILE A 1 81 ? 12.754 2.316 0.323 1.00 90.75 81 ILE A C 1
ATOM 558 O O . ILE A 1 81 ? 13.701 2.606 -0.406 1.00 90.75 81 ILE A O 1
ATOM 562 N N . GLY A 1 82 ? 11.890 1.344 0.020 1.00 88.38 82 GLY A N 1
ATOM 563 C CA . GLY A 1 82 ? 11.966 0.549 -1.204 1.00 88.38 82 GLY A CA 1
ATOM 564 C C . GLY A 1 82 ? 11.870 1.406 -2.464 1.00 88.38 82 GLY A C 1
ATOM 565 O O . GLY A 1 82 ? 12.698 1.258 -3.362 1.00 88.38 82 GLY A O 1
ATOM 566 N N . TYR A 1 83 ? 10.933 2.360 -2.495 1.00 89.06 83 TYR A N 1
ATOM 567 C CA . TYR A 1 83 ? 10.802 3.316 -3.598 1.00 89.06 83 TYR A CA 1
ATOM 568 C C . TYR A 1 83 ? 12.074 4.149 -3.786 1.00 89.06 83 TYR A C 1
ATOM 570 O O . TYR A 1 83 ? 12.607 4.229 -4.889 1.00 89.06 83 TYR A O 1
ATOM 578 N N . GLY A 1 84 ? 12.604 4.729 -2.704 1.00 87.25 84 GLY A N 1
ATOM 579 C CA . GLY A 1 84 ? 13.844 5.507 -2.754 1.00 87.25 84 GLY A CA 1
ATOM 580 C C . GLY A 1 84 ? 15.049 4.673 -3.198 1.00 87.25 84 GLY A C 1
ATOM 581 O O . GLY A 1 84 ? 15.874 5.138 -3.986 1.00 87.25 84 GLY A O 1
ATOM 582 N N . LEU A 1 85 ? 15.134 3.421 -2.741 1.00 89.88 85 LEU A N 1
ATOM 583 C CA . LEU A 1 85 ? 16.208 2.507 -3.118 1.00 89.88 85 LEU A CA 1
ATOM 584 C C . LEU A 1 85 ? 16.112 2.073 -4.584 1.00 89.88 85 LEU A C 1
ATOM 586 O O . LEU A 1 85 ? 17.151 1.835 -5.194 1.00 89.88 85 LEU A O 1
ATOM 590 N N . ALA A 1 86 ? 14.913 2.011 -5.171 1.00 87.81 86 ALA A N 1
ATOM 591 C CA . ALA A 1 86 ? 14.726 1.606 -6.565 1.00 87.81 86 ALA A CA 1
ATOM 592 C C . ALA A 1 86 ? 15.459 2.528 -7.561 1.00 87.81 86 ALA A C 1
ATOM 594 O O . ALA A 1 86 ? 15.879 2.063 -8.617 1.00 87.81 86 ALA A O 1
ATOM 595 N N . PHE A 1 87 ? 15.712 3.791 -7.197 1.00 85.31 87 PHE A N 1
ATOM 596 C CA . PHE A 1 87 ? 16.523 4.716 -8.000 1.00 85.31 87 PHE A CA 1
ATOM 597 C C . PHE A 1 87 ? 18.020 4.368 -8.031 1.00 85.31 87 PHE A C 1
ATOM 599 O O . PHE A 1 87 ? 18.710 4.731 -8.980 1.00 85.31 87 PHE A O 1
ATOM 606 N N . TRP A 1 88 ? 18.530 3.677 -7.006 1.00 87.75 88 TRP A N 1
ATOM 607 C CA . TRP A 1 88 ? 19.947 3.309 -6.882 1.00 87.75 88 TRP A CA 1
ATOM 608 C C . TRP A 1 88 ? 20.194 1.835 -7.218 1.00 87.75 88 TRP A C 1
ATOM 610 O O . TRP A 1 88 ? 21.148 1.503 -7.917 1.00 87.75 88 TRP A O 1
ATOM 620 N N . LEU A 1 89 ? 19.332 0.947 -6.716 1.00 89.75 89 LEU A N 1
ATOM 621 C CA . LEU A 1 89 ? 19.346 -0.496 -6.949 1.00 89.75 89 LEU A CA 1
ATOM 622 C C . LEU A 1 89 ? 17.932 -0.956 -7.339 1.00 89.75 89 LEU A C 1
ATOM 624 O O . LEU A 1 89 ? 17.157 -1.349 -6.461 1.00 89.75 89 LEU A O 1
ATOM 628 N N . PRO A 1 90 ? 17.594 -0.955 -8.642 1.00 84.12 90 PRO A N 1
ATOM 629 C CA . PRO A 1 90 ? 16.229 -1.205 -9.113 1.00 84.12 90 PRO A CA 1
ATOM 630 C C . PRO A 1 90 ? 15.635 -2.536 -8.640 1.00 84.12 90 PRO A C 1
ATOM 632 O O . PRO A 1 90 ? 14.486 -2.592 -8.208 1.00 84.12 90 PRO A O 1
ATOM 635 N N . SER A 1 91 ? 16.428 -3.612 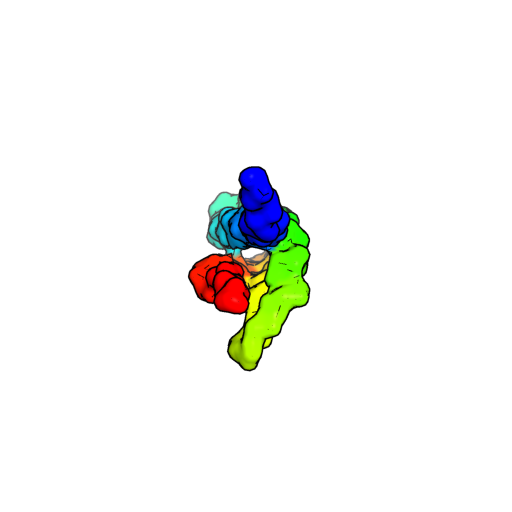-8.657 1.00 84.81 91 SER A N 1
ATOM 636 C CA . SER A 1 91 ? 15.970 -4.954 -8.277 1.00 84.81 91 SER A CA 1
ATOM 637 C C . SER A 1 91 ? 15.679 -5.082 -6.780 1.00 84.81 91 SER A C 1
ATOM 639 O O . SER A 1 91 ? 14.622 -5.579 -6.400 1.00 84.81 91 SER A O 1
ATOM 641 N N . LEU A 1 92 ? 16.585 -4.613 -5.918 1.00 84.69 92 LEU A N 1
ATOM 642 C CA . LEU A 1 92 ? 16.403 -4.684 -4.464 1.00 84.69 92 LEU A CA 1
ATOM 643 C C . LEU A 1 92 ? 15.350 -3.685 -3.975 1.00 84.69 92 LEU A C 1
ATOM 645 O O . LEU A 1 92 ? 14.513 -4.039 -3.145 1.00 84.69 92 LEU A O 1
ATOM 649 N N . GLY A 1 93 ? 15.352 -2.464 -4.515 1.00 83.88 93 GLY A N 1
ATOM 650 C CA . GLY A 1 93 ? 14.364 -1.444 -4.175 1.00 83.88 93 GLY A CA 1
ATOM 651 C C . GLY A 1 93 ? 12.943 -1.861 -4.545 1.00 83.88 93 GLY A C 1
ATOM 652 O O . GLY A 1 93 ? 12.047 -1.777 -3.705 1.00 83.88 93 GLY A O 1
ATOM 653 N N . GLY A 1 94 ? 12.751 -2.418 -5.745 1.00 84.50 94 GLY A N 1
ATOM 654 C CA . GLY A 1 94 ? 11.452 -2.934 -6.186 1.00 84.50 94 GLY A CA 1
ATOM 655 C C . GLY A 1 94 ? 10.907 -4.056 -5.293 1.00 84.50 94 GLY A C 1
ATOM 656 O O . GLY A 1 94 ? 9.721 -4.058 -4.959 1.00 84.50 94 GLY A O 1
ATOM 657 N N . VAL A 1 95 ? 11.764 -4.979 -4.838 1.00 88.38 95 VAL A N 1
ATOM 658 C CA . VAL A 1 95 ? 11.364 -6.053 -3.908 1.00 88.38 95 VAL A CA 1
ATOM 659 C C . VAL A 1 95 ? 10.929 -5.481 -2.559 1.00 88.38 95 VAL A C 1
ATOM 661 O O . VAL A 1 95 ? 9.858 -5.831 -2.066 1.00 88.38 95 VAL A O 1
ATOM 664 N N . ILE A 1 96 ? 11.717 -4.574 -1.978 1.00 89.88 96 ILE A N 1
ATOM 665 C CA . ILE A 1 96 ? 11.397 -3.948 -0.685 1.00 89.88 96 ILE A CA 1
ATOM 666 C C . ILE A 1 96 ? 10.098 -3.142 -0.782 1.00 89.88 96 ILE A C 1
ATOM 668 O O . ILE A 1 96 ? 9.242 -3.250 0.096 1.00 89.88 96 ILE A O 1
ATOM 672 N N . LEU A 1 97 ? 9.912 -2.396 -1.874 1.00 89.00 97 LEU A N 1
ATOM 673 C CA . LEU A 1 97 ? 8.678 -1.664 -2.148 1.00 89.00 97 LEU A CA 1
ATOM 674 C C . LEU A 1 97 ? 7.471 -2.605 -2.204 1.00 89.00 97 LEU A C 1
ATOM 676 O O . LEU A 1 97 ? 6.452 -2.338 -1.570 1.00 89.00 97 LEU A O 1
ATOM 680 N N . THR A 1 98 ? 7.606 -3.722 -2.918 1.00 89.38 98 THR A N 1
ATOM 681 C CA . THR A 1 98 ? 6.536 -4.717 -3.057 1.00 89.38 98 THR A CA 1
ATOM 682 C C . THR A 1 98 ? 6.167 -5.312 -1.702 1.00 89.38 98 THR A C 1
ATOM 684 O O . THR A 1 98 ? 4.986 -5.392 -1.370 1.00 89.38 98 THR A O 1
ATOM 687 N N . ILE A 1 99 ? 7.163 -5.673 -0.888 1.00 89.88 99 ILE A N 1
ATOM 688 C CA . ILE A 1 99 ? 6.944 -6.187 0.470 1.00 89.88 99 IL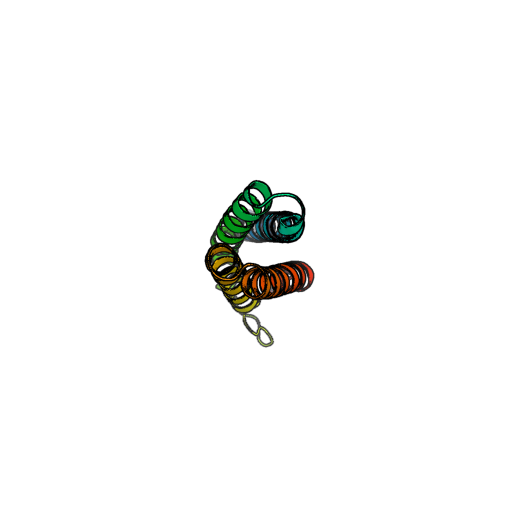E A CA 1
ATOM 689 C C . ILE A 1 99 ? 6.196 -5.150 1.312 1.00 89.88 99 ILE A C 1
ATOM 691 O O . ILE A 1 99 ? 5.167 -5.477 1.901 1.00 89.88 99 ILE A O 1
ATOM 695 N N . GLY A 1 100 ? 6.667 -3.900 1.332 1.00 87.00 100 GLY A N 1
ATOM 696 C CA . GLY A 1 100 ? 6.016 -2.818 2.070 1.00 87.00 100 GLY A CA 1
ATOM 697 C C . GLY A 1 100 ? 4.559 -2.627 1.649 1.00 87.00 100 GLY A C 1
ATOM 698 O O . GLY A 1 100 ? 3.669 -2.639 2.495 1.00 87.00 100 GLY A O 1
ATOM 699 N N . ALA A 1 101 ? 4.294 -2.556 0.344 1.00 87.44 101 ALA A N 1
ATOM 700 C CA . ALA A 1 101 ? 2.946 -2.375 -0.189 1.00 87.44 101 ALA A CA 1
ATOM 701 C C . ALA A 1 101 ? 2.011 -3.561 0.121 1.00 87.44 101 ALA A C 1
ATOM 703 O O . ALA A 1 101 ? 0.866 -3.352 0.524 1.00 87.44 101 ALA A O 1
ATOM 704 N N . VAL A 1 102 ? 2.485 -4.806 0.001 1.00 90.12 102 VAL A N 1
ATOM 705 C CA . VAL A 1 102 ? 1.692 -6.004 0.338 1.00 90.12 102 VAL A CA 1
ATOM 706 C C . VAL A 1 102 ? 1.370 -6.052 1.832 1.00 90.12 102 VAL A C 1
ATOM 708 O O . VAL A 1 102 ? 0.228 -6.327 2.210 1.00 90.12 102 VAL A O 1
ATOM 711 N N . VAL A 1 103 ? 2.340 -5.746 2.697 1.00 87.56 103 VAL A N 1
ATOM 712 C CA . VAL A 1 103 ? 2.104 -5.687 4.146 1.00 87.56 103 VAL A CA 1
ATOM 713 C C . VAL A 1 103 ? 1.146 -4.540 4.483 1.00 87.56 103 VAL A C 1
ATOM 715 O O . VAL A 1 103 ? 0.259 -4.730 5.313 1.00 87.56 103 VAL A O 1
ATOM 718 N N . SER A 1 104 ? 1.230 -3.394 3.797 1.00 84.12 104 SER A N 1
ATOM 719 C CA . SER A 1 104 ? 0.273 -2.292 3.957 1.00 84.12 104 SER A CA 1
ATOM 720 C C . SER A 1 104 ? -1.148 -2.699 3.563 1.00 84.12 104 SER A C 1
ATOM 722 O O . SER A 1 104 ? -2.076 -2.425 4.319 1.00 84.12 104 SER A O 1
ATOM 724 N N . LEU A 1 105 ? -1.335 -3.399 2.438 1.00 84.62 105 LEU A N 1
ATOM 725 C CA . LEU A 1 105 ? -2.645 -3.942 2.048 1.00 84.62 105 LEU A CA 1
ATOM 726 C C . LEU A 1 105 ? -3.175 -4.929 3.087 1.00 84.62 105 LEU A C 1
ATOM 728 O O . LEU A 1 105 ? -4.348 -4.885 3.441 1.00 84.62 105 LEU A O 1
ATOM 732 N N . THR A 1 106 ? -2.301 -5.784 3.610 1.00 83.12 106 THR A N 1
ATOM 733 C CA . THR A 1 106 ? -2.641 -6.760 4.650 1.00 83.12 106 THR A CA 1
ATOM 734 C C . THR A 1 106 ? -3.084 -6.048 5.931 1.00 83.12 106 THR A C 1
ATOM 736 O O . THR A 1 106 ? -4.141 -6.353 6.477 1.00 83.12 106 THR A O 1
ATOM 739 N N . ALA A 1 107 ? -2.344 -5.030 6.374 1.00 82.06 107 ALA A N 1
ATOM 740 C CA . ALA A 1 107 ? -2.700 -4.216 7.534 1.00 82.06 107 ALA A CA 1
ATOM 741 C C . ALA A 1 107 ? -4.019 -3.449 7.328 1.00 82.06 107 ALA A C 1
ATOM 743 O O . ALA A 1 107 ? -4.826 -3.356 8.250 1.00 82.06 107 ALA A O 1
ATOM 744 N N . VAL A 1 108 ? -4.278 -2.962 6.111 1.00 80.50 108 VAL A N 1
ATOM 745 C CA . VAL A 1 108 ? -5.562 -2.358 5.724 1.00 80.50 108 VAL A CA 1
ATOM 746 C C . VAL A 1 108 ? -6.692 -3.391 5.710 1.00 80.50 108 VAL A C 1
ATOM 748 O O . VAL A 1 108 ? -7.815 -3.051 6.056 1.00 80.50 108 VAL A O 1
ATOM 751 N N . PHE A 1 109 ? -6.444 -4.644 5.346 1.00 76.69 109 PHE A N 1
ATOM 752 C CA . PHE A 1 109 ? -7.500 -5.656 5.288 1.00 76.69 109 PHE A CA 1
ATOM 753 C C . PHE A 1 109 ? -7.864 -6.205 6.676 1.00 76.69 109 PHE A C 1
ATOM 755 O O . PHE A 1 109 ? -9.038 -6.414 6.975 1.00 76.69 109 PHE A O 1
ATOM 762 N N . PHE A 1 110 ? -6.865 -6.410 7.539 1.00 72.50 110 PHE A N 1
ATOM 763 C CA . PHE A 1 110 ? -7.048 -6.969 8.884 1.00 72.50 110 PHE A CA 1
ATOM 764 C C . PHE A 1 110 ? -7.283 -5.911 9.974 1.00 72.50 110 PHE A C 1
ATOM 766 O O . PHE A 1 110 ? -7.765 -6.241 11.057 1.00 72.50 110 PHE A O 1
ATOM 773 N N . GLY A 1 111 ? -6.965 -4.642 9.715 1.00 63.75 111 GLY A N 1
ATOM 774 C CA . GLY A 1 111 ? -7.126 -3.543 10.664 1.00 63.75 111 GLY A CA 1
ATOM 775 C C . GLY A 1 111 ? -8.566 -3.059 10.795 1.00 63.75 111 GLY A C 1
ATOM 776 O O . GLY A 1 111 ? -8.862 -1.929 10.438 1.00 63.75 111 GLY A O 1
ATOM 777 N N . THR A 1 112 ? -9.507 -3.869 11.273 1.00 55.78 112 THR A N 1
ATOM 778 C CA . THR A 1 112 ? -10.852 -3.343 11.565 1.00 55.78 112 THR A CA 1
ATOM 779 C C . THR A 1 112 ? -10.803 -2.428 12.798 1.00 55.78 112 THR A C 1
ATOM 781 O O . THR A 1 112 ? -10.355 -2.896 13.849 1.00 55.78 112 THR A O 1
ATOM 784 N N . PRO A 1 113 ? -11.291 -1.171 12.748 1.00 53.34 113 PRO A N 1
ATOM 785 C CA . PRO A 1 113 ? -11.485 -0.360 13.949 1.00 53.34 113 PRO A CA 1
ATOM 786 C C . PRO A 1 113 ? -12.590 -0.990 14.810 1.00 53.34 113 PRO A C 1
ATOM 788 O O . PRO A 1 113 ? -13.788 -0.794 14.570 1.00 53.34 113 PRO A O 1
ATOM 791 N N . VAL A 1 114 ? -12.175 -1.802 15.787 1.00 49.69 114 VAL A N 1
ATOM 792 C CA . VAL A 1 114 ? -13.068 -2.545 16.684 1.00 49.69 114 VAL A CA 1
ATOM 793 C C . VAL A 1 114 ? -13.952 -1.563 17.456 1.00 49.69 114 VAL A C 1
ATOM 795 O O . VAL A 1 114 ? -13.506 -0.512 17.912 1.00 49.69 114 VAL A O 1
ATOM 798 N N . GLN A 1 115 ? -15.236 -1.900 17.549 1.00 43.97 115 GLN A N 1
ATOM 799 C CA . GLN A 1 115 ? -16.232 -1.211 18.361 1.00 43.97 115 GLN A CA 1
ATOM 800 C C . GLN A 1 115 ? -15.847 -1.380 19.843 1.00 43.97 115 GLN A C 1
ATOM 802 O O . GLN A 1 115 ? -15.733 -2.522 20.279 1.00 43.97 115 GLN A O 1
ATOM 807 N N . PRO A 1 116 ? -15.616 -0.310 20.624 1.00 44.38 116 PRO A N 1
ATOM 808 C CA . PRO A 1 116 ? -15.593 -0.457 22.070 1.00 44.38 116 PRO A CA 1
ATOM 809 C C . PRO A 1 116 ? -17.037 -0.687 22.530 1.00 44.38 116 PRO A C 1
ATOM 811 O O . PRO A 1 116 ? -17.875 0.213 22.369 1.00 44.38 116 PRO A O 1
ATOM 814 N N . ASP A 1 117 ? -17.309 -1.897 23.023 1.00 40.47 117 ASP A N 1
ATOM 815 C CA . ASP A 1 117 ? -18.530 -2.237 23.767 1.00 40.47 117 ASP A CA 1
ATOM 816 C C . ASP A 1 117 ? -18.783 -1.237 24.913 1.00 40.47 117 ASP A C 1
ATOM 818 O O . ASP A 1 117 ? -17.800 -0.738 25.518 1.00 40.47 117 ASP A O 1
#

pLDDT: mean 75.62, std 15.9, range [39.62, 91.69]

Sequence (117 aa):
MSNGPGHLRLADRGPALAGQIVAGTGAALALLGPFSDVVAGIGVAILIIGVVLAAPAGRHPGPVMVEWWSILAIAALIALIGYGLAFWLPSLGGVILTIGAVVSLTAVFFGTPVQPD

Radius of gyration: 16.13 Å; chains: 1; bounding box: 55×23×40 Å

Foldseek 3Di:
DDPDPPVVVVVLVVLQLQLLVQLLQLLVQLLCCVVPLVSNVSSLVSNQSSLVSNVSLLPDDDPPDPSLSVQLNVLSVQLVQLSVCCVVVVVSSSVSNNSSSVSNNVSSVPVDSDDDD